Protein AF-A0A6V7WDT1-F1 (afdb_monomer_lite)

Structure (mmCIF, N/CA/C/O backbone):
data_AF-A0A6V7WDT1-F1
#
_entry.id   AF-A0A6V7WDT1-F1
#
loop_
_atom_site.group_PDB
_atom_site.id
_atom_site.type_symbol
_atom_site.label_atom_id
_atom_site.label_alt_id
_atom_site.label_comp_id
_atom_site.label_asym_id
_atom_site.label_entity_id
_atom_site.label_seq_id
_atom_site.pdbx_PDB_ins_code
_atom_site.Cartn_x
_atom_site.Cartn_y
_atom_site.Cartn_z
_atom_site.occupancy
_atom_site.B_iso_or_equiv
_atom_site.auth_seq_id
_atom_site.auth_comp_id
_atom_site.auth_asym_id
_atom_site.auth_atom_id
_atom_site.pdbx_PDB_model_num
ATOM 1 N N . MET A 1 1 ? 22.370 -25.455 22.090 1.00 51.75 1 MET A N 1
ATOM 2 C CA . MET A 1 1 ? 21.426 -26.509 21.638 1.00 51.75 1 MET A CA 1
ATOM 3 C C . MET A 1 1 ? 19.971 -26.045 21.673 1.00 51.75 1 MET A C 1
ATOM 5 O O . MET A 1 1 ? 19.269 -26.345 20.722 1.00 51.75 1 MET A O 1
ATOM 9 N N . SER A 1 2 ? 19.532 -25.276 22.681 1.00 55.50 2 SER A N 1
ATOM 10 C CA . SER A 1 2 ? 18.176 -24.687 22.713 1.00 55.50 2 SER A CA 1
ATOM 11 C C . SER A 1 2 ? 17.899 -23.714 21.551 1.00 55.50 2 SER A C 1
ATOM 13 O O . SER A 1 2 ? 16.832 -23.768 20.951 1.00 55.50 2 SER A O 1
ATOM 15 N N . ASP A 1 3 ? 18.879 -22.891 21.164 1.00 56.88 3 ASP A N 1
ATOM 16 C CA . ASP A 1 3 ? 18.682 -21.876 20.111 1.00 56.88 3 ASP A CA 1
ATOM 17 C C . ASP A 1 3 ? 18.576 -22.467 18.696 1.00 56.88 3 ASP A C 1
ATOM 19 O O . ASP A 1 3 ? 17.827 -21.966 17.867 1.00 56.88 3 ASP A O 1
ATOM 23 N N . ILE A 1 4 ? 19.253 -23.591 18.435 1.00 56.69 4 ILE A N 1
ATOM 24 C CA . ILE A 1 4 ? 19.204 -24.286 17.135 1.00 56.69 4 ILE A CA 1
ATOM 25 C C . ILE A 1 4 ? 17.820 -24.915 16.914 1.00 56.69 4 ILE A C 1
ATOM 27 O O . ILE A 1 4 ? 17.283 -24.859 15.811 1.00 56.69 4 ILE A O 1
ATOM 31 N N . ILE A 1 5 ? 17.212 -25.457 17.974 1.00 55.47 5 ILE A N 1
ATOM 32 C CA . ILE A 1 5 ? 15.867 -26.048 17.923 1.00 55.47 5 ILE A CA 1
ATOM 33 C C . ILE A 1 5 ? 14.800 -24.954 17.736 1.00 55.47 5 ILE A C 1
ATOM 35 O O . ILE A 1 5 ? 13.842 -25.163 16.993 1.00 55.47 5 ILE A O 1
ATOM 39 N N . SER A 1 6 ? 14.972 -23.775 18.346 1.00 57.09 6 SER A N 1
ATOM 40 C CA . SER A 1 6 ? 14.074 -22.627 18.135 1.00 57.09 6 SER A CA 1
ATOM 41 C C . SER A 1 6 ? 14.133 -22.076 16.708 1.00 57.09 6 SER A C 1
ATOM 43 O O . SER A 1 6 ? 13.077 -21.820 16.128 1.00 57.09 6 SER A O 1
ATOM 45 N N . SER A 1 7 ? 15.325 -21.952 16.113 1.00 57.72 7 SER A N 1
ATOM 46 C CA . SER A 1 7 ? 15.467 -21.482 14.726 1.00 57.72 7 SER A CA 1
ATOM 47 C C . SER A 1 7 ? 14.901 -22.477 13.709 1.00 57.72 7 SER A C 1
ATOM 49 O O . SER A 1 7 ? 14.140 -22.083 12.830 1.00 57.72 7 SER A O 1
ATOM 51 N N . GLN A 1 8 ? 15.168 -23.779 13.872 1.00 55.94 8 GLN A N 1
ATOM 52 C CA . GLN A 1 8 ? 14.612 -24.811 12.984 1.00 55.94 8 GLN A CA 1
ATOM 53 C C . GLN A 1 8 ? 13.080 -24.898 13.067 1.00 55.94 8 GLN A C 1
ATOM 55 O O . GLN A 1 8 ? 12.408 -25.119 12.060 1.00 55.94 8 GLN A O 1
ATOM 60 N N . LYS A 1 9 ? 12.509 -24.672 14.257 1.00 57.22 9 LYS A N 1
ATOM 61 C CA . LYS A 1 9 ? 11.055 -24.665 14.461 1.00 57.22 9 LYS A CA 1
ATOM 62 C C . LYS A 1 9 ? 10.381 -23.429 13.854 1.00 57.22 9 LYS A C 1
ATOM 64 O O . LYS A 1 9 ? 9.249 -23.536 13.393 1.00 57.22 9 LYS A O 1
ATOM 69 N N . GLN A 1 10 ? 11.057 -22.277 13.829 1.00 57.25 10 GLN A N 1
ATOM 70 C CA . GLN A 1 10 ? 10.568 -21.069 13.150 1.00 57.25 10 GLN A CA 1
ATOM 71 C C . GLN A 1 10 ? 10.631 -21.194 11.620 1.00 57.25 10 GLN A C 1
ATOM 73 O O . GLN A 1 10 ? 9.677 -20.803 10.947 1.00 57.25 10 GLN A O 1
ATOM 78 N N . GLU A 1 11 ? 11.696 -21.789 11.073 1.00 59.47 11 GLU A N 1
ATOM 79 C CA . GLU A 1 11 ? 11.816 -22.059 9.632 1.00 59.47 11 GLU A CA 1
ATOM 80 C C . GLU A 1 11 ? 10.769 -23.073 9.143 1.00 59.47 11 GLU A C 1
ATOM 82 O O . GLU A 1 11 ? 10.128 -22.849 8.114 1.00 59.47 11 GLU A O 1
ATOM 87 N N . GLN A 1 12 ? 10.517 -24.142 9.910 1.00 58.06 12 GLN A N 1
ATOM 88 C CA . GLN A 1 12 ? 9.444 -25.096 9.604 1.00 58.06 12 GLN A CA 1
ATOM 89 C C . GLN A 1 12 ? 8.051 -24.455 9.669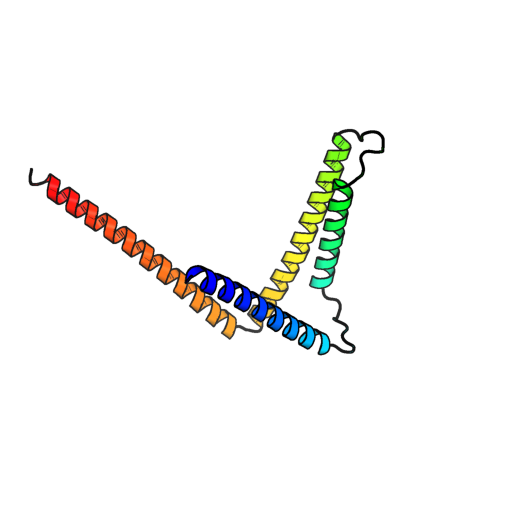 1.00 58.06 12 GLN A C 1
ATOM 91 O O . GLN A 1 12 ? 7.258 -24.651 8.751 1.00 58.06 12 GLN A O 1
ATOM 96 N N . LEU A 1 13 ? 7.765 -23.622 10.681 1.00 58.44 13 LEU A N 1
ATOM 97 C CA . LEU A 1 13 ? 6.475 -22.923 10.776 1.00 58.44 13 LEU A CA 1
ATOM 98 C C . LEU A 1 13 ? 6.219 -21.985 9.584 1.00 58.44 13 LEU A C 1
ATOM 100 O O . LEU A 1 13 ? 5.083 -21.865 9.124 1.00 58.44 13 LEU A O 1
ATOM 104 N N . GLY A 1 14 ? 7.262 -21.304 9.099 1.00 63.44 14 GLY A N 1
ATOM 105 C CA . GLY A 1 14 ? 7.173 -20.430 7.927 1.00 63.44 14 GLY A CA 1
ATOM 106 C C . GLY A 1 14 ? 6.943 -21.208 6.628 1.00 63.44 14 GLY A C 1
ATOM 107 O O . GLY A 1 14 ? 6.126 -20.799 5.802 1.00 63.44 14 GLY A O 1
ATOM 108 N N . SER A 1 15 ? 7.612 -22.356 6.477 1.00 69.94 15 SER A N 1
ATOM 109 C CA . SER A 1 15 ? 7.434 -23.259 5.334 1.00 69.94 15 SER A CA 1
ATOM 110 C C . SER A 1 15 ? 6.019 -23.847 5.274 1.00 69.94 15 SER A C 1
ATOM 112 O O . SER A 1 15 ? 5.398 -23.863 4.208 1.00 69.94 15 SER A O 1
ATOM 114 N N . ASP A 1 16 ? 5.479 -24.282 6.413 1.00 74.31 16 ASP A N 1
ATOM 115 C CA . ASP A 1 16 ? 4.152 -24.903 6.476 1.00 74.31 16 ASP A CA 1
ATOM 116 C C . ASP A 1 16 ? 3.030 -23.897 6.169 1.00 74.31 16 ASP A C 1
ATOM 118 O O . ASP A 1 16 ? 2.119 -24.209 5.396 1.00 74.31 16 ASP A O 1
ATOM 122 N N . GLN A 1 17 ? 3.140 -22.656 6.665 1.00 75.12 17 GLN A N 1
ATOM 123 C CA . GLN A 1 17 ? 2.195 -21.578 6.333 1.00 75.12 17 GLN A CA 1
ATOM 124 C C . GLN A 1 17 ? 2.218 -21.208 4.848 1.00 75.12 17 GLN A C 1
ATOM 126 O O . GLN A 1 17 ? 1.174 -20.922 4.257 1.00 75.12 17 GLN A O 1
ATOM 131 N N . PHE A 1 18 ? 3.396 -21.194 4.222 1.00 78.25 18 PHE A N 1
ATOM 132 C CA . PHE A 1 18 ? 3.506 -20.901 2.795 1.00 78.25 18 PHE A CA 1
ATOM 133 C C . PHE A 1 18 ? 2.864 -22.004 1.943 1.00 78.25 18 PHE A C 1
ATOM 135 O O . PHE A 1 18 ? 2.139 -21.717 0.984 1.00 78.25 18 PHE A O 1
ATOM 142 N N . ALA A 1 19 ? 3.083 -23.267 2.316 1.00 83.19 19 ALA A N 1
ATOM 143 C CA . ALA A 1 19 ? 2.480 -24.414 1.646 1.00 83.19 19 ALA A CA 1
ATOM 144 C C . ALA A 1 19 ? 0.951 -24.454 1.810 1.00 83.19 19 ALA A C 1
ATOM 146 O O . ALA A 1 19 ? 0.242 -24.880 0.895 1.00 83.19 19 ALA A O 1
ATOM 147 N N . GLU A 1 20 ? 0.432 -24.020 2.958 1.00 85.38 20 GLU A N 1
ATOM 148 C CA . GLU A 1 20 ? -1.005 -23.892 3.210 1.00 85.38 20 GLU A CA 1
ATOM 149 C C . GLU A 1 20 ? -1.638 -22.778 2.368 1.00 85.38 20 GLU A C 1
ATOM 151 O O . GLU A 1 20 ? -2.559 -23.053 1.598 1.00 85.38 20 GLU A O 1
ATOM 156 N N . LYS A 1 21 ? -1.068 -21.566 2.379 1.00 84.62 21 LYS A N 1
ATOM 157 C CA . LYS A 1 21 ? -1.543 -20.458 1.529 1.00 84.62 21 LYS A CA 1
ATOM 158 C C . LYS A 1 21 ? -1.488 -20.793 0.041 1.00 84.62 21 LYS A C 1
ATOM 160 O O . LYS A 1 21 ? -2.405 -20.467 -0.706 1.00 84.62 21 LYS A O 1
ATOM 165 N N . SER A 1 22 ? -0.440 -21.490 -0.397 1.00 84.06 22 SER A N 1
ATOM 166 C CA . SER A 1 22 ? -0.332 -21.952 -1.786 1.00 84.06 22 SER A CA 1
ATOM 167 C C . SER A 1 22 ? -1.454 -22.931 -2.152 1.00 84.06 22 SER A C 1
ATOM 169 O O . SER A 1 22 ? -1.993 -22.868 -3.256 1.00 84.06 22 SER A O 1
ATOM 171 N N . ARG A 1 23 ? -1.851 -23.817 -1.228 1.00 87.75 23 ARG A N 1
ATOM 172 C CA . ARG A 1 23 ? -2.997 -24.721 -1.425 1.00 87.75 23 ARG A CA 1
ATOM 173 C C . ARG A 1 23 ? -4.317 -23.958 -1.505 1.00 87.75 23 ARG A C 1
ATOM 175 O O . ARG A 1 23 ? -5.118 -24.262 -2.386 1.00 87.75 23 ARG A O 1
ATOM 182 N N . GLU A 1 24 ? -4.528 -22.965 -0.646 1.00 88.69 24 GLU A N 1
ATOM 183 C CA . GLU A 1 24 ? -5.725 -22.112 -0.683 1.00 88.69 24 GLU A CA 1
ATOM 184 C C . GLU A 1 24 ? -5.845 -21.354 -2.008 1.00 88.69 24 GLU A C 1
ATOM 186 O O . GLU A 1 24 ? -6.904 -21.372 -2.635 1.00 88.69 24 GLU A O 1
ATOM 191 N N . ILE A 1 25 ? -4.746 -20.759 -2.482 1.00 84.12 25 ILE A N 1
ATOM 192 C CA . ILE A 1 25 ? -4.700 -20.053 -3.769 1.00 84.12 25 ILE A CA 1
ATOM 193 C C . ILE A 1 25 ? -5.036 -21.007 -4.919 1.00 84.12 25 ILE A C 1
ATOM 195 O O . ILE A 1 25 ? -5.881 -20.691 -5.752 1.00 84.12 25 ILE A O 1
ATOM 199 N N . ASN A 1 26 ? -4.428 -22.195 -4.951 1.00 84.19 26 ASN A N 1
ATOM 200 C CA . ASN A 1 26 ? -4.696 -23.181 -6.000 1.00 84.19 26 ASN A CA 1
ATOM 201 C C . ASN A 1 26 ? -6.146 -23.689 -5.967 1.00 84.19 26 ASN A C 1
ATOM 203 O O . ASN A 1 26 ? -6.750 -23.901 -7.021 1.00 84.19 26 ASN A O 1
ATOM 207 N N . SER A 1 27 ? -6.723 -23.842 -4.773 1.00 87.62 27 SER A N 1
ATOM 208 C CA . SER A 1 27 ? -8.141 -24.169 -4.592 1.00 87.62 27 SER A CA 1
ATOM 209 C C . SER A 1 27 ? -9.043 -23.062 -5.146 1.00 87.62 27 SER A C 1
ATOM 211 O O . SER A 1 27 ? -9.969 -23.338 -5.910 1.00 87.62 27 SER A O 1
ATOM 213 N N . LEU A 1 28 ? -8.724 -21.797 -4.851 1.00 84.75 28 LEU A N 1
ATOM 214 C CA . LEU A 1 28 ? -9.457 -20.644 -5.369 1.00 84.75 28 LEU A CA 1
ATOM 215 C C . LEU A 1 28 ? -9.359 -20.547 -6.896 1.00 84.75 28 LEU A C 1
ATOM 217 O O . LEU A 1 28 ? -10.376 -20.367 -7.557 1.00 84.75 28 LEU A O 1
ATOM 221 N N . ILE A 1 29 ? -8.171 -20.729 -7.476 1.00 82.75 29 ILE A N 1
ATOM 222 C CA . ILE A 1 29 ? -7.986 -20.745 -8.936 1.00 82.75 29 ILE A CA 1
ATOM 223 C C . ILE A 1 29 ? -8.839 -21.850 -9.574 1.00 82.75 29 ILE A C 1
ATOM 225 O O . ILE A 1 29 ? -9.519 -21.618 -10.572 1.00 82.75 29 ILE A O 1
ATOM 229 N N . SER A 1 30 ? -8.862 -23.031 -8.956 1.00 84.62 30 SER A N 1
ATOM 230 C CA . SER A 1 30 ? -9.655 -24.175 -9.423 1.00 84.62 30 SER A CA 1
ATOM 231 C C . SER A 1 30 ? -11.167 -23.954 -9.299 1.00 84.62 30 SER A C 1
ATOM 233 O O . SER A 1 30 ? -11.938 -24.664 -9.941 1.00 84.62 30 SER A O 1
ATOM 235 N N . SER A 1 31 ? -11.605 -22.982 -8.491 1.00 86.00 31 SER A N 1
ATOM 236 C CA . SER A 1 31 ? -13.021 -22.618 -8.361 1.00 86.00 31 SER A CA 1
ATOM 237 C C . SER A 1 31 ? -13.544 -21.805 -9.552 1.00 86.00 31 SER A C 1
ATOM 239 O O . SER A 1 31 ? -14.758 -21.725 -9.752 1.00 86.00 31 SER A O 1
ATOM 241 N N . PHE A 1 32 ? -12.652 -21.233 -10.372 1.00 83.12 32 PHE A N 1
ATOM 242 C CA . PHE A 1 32 ? -13.038 -20.534 -11.593 1.00 83.12 32 PHE A CA 1
ATOM 243 C C . PHE A 1 32 ? -13.293 -21.517 -12.7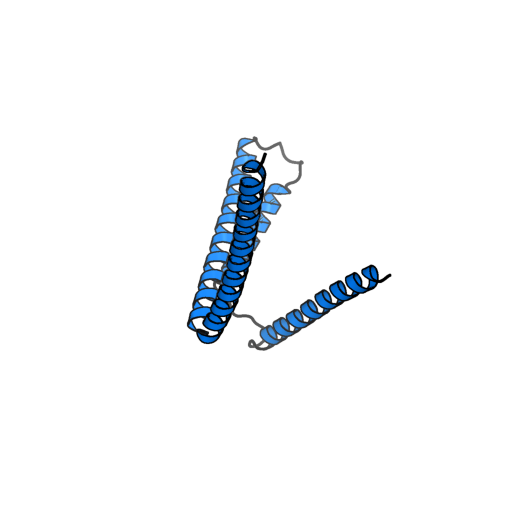48 1.00 83.12 32 PHE A C 1
ATOM 245 O O . PHE A 1 32 ? -12.599 -22.533 -12.866 1.00 83.12 32 PHE A O 1
ATOM 252 N N . PRO A 1 33 ? -14.244 -21.219 -13.653 1.00 80.06 33 PRO A N 1
ATOM 253 C CA . PRO A 1 33 ? -14.497 -22.050 -14.826 1.00 80.06 33 PRO A CA 1
ATOM 254 C C . PRO A 1 33 ? -13.215 -22.257 -15.646 1.00 80.06 33 PRO A C 1
ATOM 256 O O . PRO A 1 33 ? -12.578 -21.296 -16.074 1.00 80.06 33 PRO A O 1
ATOM 259 N N . ASN A 1 34 ? -12.837 -23.520 -15.866 1.00 76.62 34 ASN A N 1
ATOM 260 C CA . ASN A 1 34 ? -11.623 -23.927 -16.590 1.00 76.62 34 ASN A CA 1
ATOM 261 C C . ASN A 1 34 ? -10.294 -23.420 -15.987 1.00 76.62 34 ASN A C 1
ATOM 263 O O . ASN A 1 34 ? -9.286 -23.394 -16.691 1.00 76.62 34 ASN A O 1
ATOM 267 N N . GLY A 1 35 ? -10.275 -23.007 -14.714 1.00 70.06 35 GLY A N 1
ATOM 268 C CA . GLY A 1 35 ? -9.084 -22.430 -14.076 1.00 70.06 35 GLY A CA 1
ATOM 269 C C . GLY A 1 35 ? -8.683 -21.058 -14.631 1.00 70.06 35 GLY A C 1
ATOM 270 O O . GLY A 1 35 ? -7.569 -20.598 -14.383 1.00 70.06 35 GLY A O 1
ATOM 271 N N . ILE A 1 36 ? -9.568 -20.408 -15.397 1.00 74.69 36 ILE A N 1
ATOM 272 C CA . ILE A 1 36 ? -9.315 -19.093 -15.987 1.00 74.69 36 ILE A CA 1
ATOM 273 C C . ILE A 1 36 ? -9.753 -18.030 -14.985 1.00 74.69 36 ILE A C 1
ATOM 275 O O . ILE A 1 36 ? -10.944 -17.853 -14.724 1.00 74.69 36 ILE A O 1
ATOM 279 N N . VAL A 1 37 ? -8.780 -17.306 -14.436 1.00 74.50 37 VAL A N 1
ATOM 280 C CA . VAL A 1 37 ? -9.045 -16.130 -13.605 1.00 74.50 37 VAL A CA 1
ATOM 281 C C . VAL A 1 37 ? -9.554 -15.008 -14.519 1.00 74.50 37 VAL A C 1
ATOM 283 O O . VAL A 1 37 ? -8.900 -14.714 -15.521 1.00 74.50 37 VAL A O 1
ATOM 286 N N . PRO A 1 38 ? -10.712 -14.393 -14.224 1.00 79.19 38 PRO A N 1
ATOM 287 C CA . PRO A 1 38 ? -11.243 -13.309 -15.040 1.00 79.19 38 PRO A CA 1
ATOM 288 C C . PRO A 1 38 ? -10.309 -12.095 -15.027 1.00 79.19 38 PRO A C 1
ATOM 290 O O . PRO A 1 38 ? -9.651 -11.812 -14.021 1.00 79.19 38 PRO A O 1
ATOM 293 N N . GLU A 1 39 ? -10.293 -11.352 -16.134 1.00 85.00 39 GLU A N 1
ATOM 294 C CA . GLU A 1 39 ? -9.622 -10.054 -16.190 1.00 85.00 39 GLU A CA 1
ATOM 295 C C . GLU A 1 39 ? -10.176 -9.129 -15.100 1.00 85.00 39 GLU A C 1
ATOM 297 O O . GLU A 1 39 ? -11.374 -9.114 -14.798 1.00 85.00 39 GLU A O 1
ATOM 302 N N . SER A 1 40 ? -9.282 -8.374 -14.468 1.00 88.44 40 SER A N 1
ATOM 303 C CA . SER A 1 40 ? -9.633 -7.448 -13.398 1.00 88.44 40 SER A CA 1
ATOM 304 C C . SER A 1 40 ? -8.797 -6.187 -13.513 1.00 88.44 40 SER A C 1
ATOM 306 O O . SER A 1 40 ? -7.643 -6.244 -13.930 1.00 88.44 40 SER A O 1
ATOM 308 N N . LEU A 1 41 ? -9.351 -5.063 -13.055 1.00 90.56 41 LEU A N 1
ATOM 309 C CA . LEU A 1 41 ? -8.644 -3.780 -13.042 1.00 90.56 41 LEU A CA 1
ATOM 310 C C . LEU A 1 41 ? -7.320 -3.859 -12.264 1.00 90.56 41 LEU A C 1
ATOM 312 O O . LEU A 1 41 ? -6.319 -3.278 -12.677 1.00 90.56 41 LEU A O 1
ATOM 316 N N . LEU A 1 42 ? -7.285 -4.640 -11.176 1.00 91.69 42 LEU A N 1
ATOM 317 C CA . LEU A 1 42 ? -6.051 -4.914 -10.441 1.00 91.69 42 LEU A CA 1
ATOM 318 C C . LEU A 1 42 ? -5.061 -5.741 -11.272 1.00 91.69 42 LEU A C 1
ATOM 320 O O . LEU A 1 42 ? -3.870 -5.441 -11.257 1.00 91.69 42 LEU A O 1
ATOM 324 N N . GLY A 1 43 ? -5.537 -6.765 -11.985 1.00 91.25 43 GLY A N 1
ATOM 325 C CA . GLY A 1 43 ? -4.714 -7.570 -12.890 1.00 91.25 43 GLY A CA 1
ATOM 326 C C . GLY A 1 43 ? -4.069 -6.720 -13.984 1.00 91.25 43 GLY A C 1
ATOM 327 O O . GLY A 1 43 ? -2.861 -6.801 -14.195 1.00 91.25 43 GLY A O 1
ATOM 328 N N . ASP A 1 44 ? -4.839 -5.825 -14.598 1.00 93.69 44 ASP A N 1
ATOM 329 C CA . ASP A 1 44 ? -4.337 -4.898 -15.615 1.00 93.69 44 ASP A CA 1
ATOM 330 C C . ASP A 1 44 ? -3.315 -3.913 -15.035 1.00 93.69 44 ASP A C 1
ATOM 332 O O . ASP A 1 44 ? -2.263 -3.664 -15.632 1.00 93.69 44 ASP A O 1
ATOM 336 N N . ALA A 1 45 ? -3.584 -3.374 -13.842 1.00 93.12 45 ALA A N 1
ATOM 337 C CA . ALA A 1 45 ? -2.661 -2.478 -13.152 1.00 93.12 45 ALA A CA 1
ATOM 338 C C . ALA A 1 45 ? -1.347 -3.182 -12.762 1.00 93.12 45 ALA A C 1
ATOM 340 O O . ALA A 1 45 ? -0.272 -2.589 -12.898 1.00 93.12 45 ALA A O 1
ATOM 341 N N . LEU A 1 46 ? -1.416 -4.447 -12.333 1.00 93.94 46 LEU A N 1
ATOM 342 C CA . LEU A 1 46 ? -0.255 -5.294 -12.043 1.00 93.94 46 LEU A CA 1
ATOM 343 C C . LEU A 1 46 ? 0.568 -5.577 -13.300 1.00 93.94 46 LEU A C 1
ATOM 345 O O . LEU A 1 46 ? 1.785 -5.393 -13.276 1.00 93.94 46 LEU A O 1
ATOM 349 N N . ASN A 1 47 ? -0.081 -5.963 -14.400 1.00 93.69 47 ASN A N 1
ATOM 350 C CA . ASN A 1 47 ? 0.589 -6.194 -15.680 1.00 93.69 47 ASN A CA 1
ATOM 351 C C . ASN A 1 47 ? 1.304 -4.924 -16.156 1.00 93.69 47 ASN A C 1
ATOM 353 O O . ASN A 1 47 ? 2.491 -4.955 -16.473 1.00 93.69 47 ASN A O 1
ATOM 357 N N . LYS A 1 48 ? 0.635 -3.767 -16.077 1.00 94.12 48 LYS A N 1
ATOM 358 C CA . LYS A 1 48 ? 1.236 -2.471 -16.418 1.00 94.12 48 LYS A CA 1
ATOM 359 C C . LYS A 1 48 ? 2.432 -2.121 -15.528 1.00 94.12 48 LYS A C 1
ATOM 361 O O . LYS A 1 48 ? 3.417 -1.566 -16.017 1.00 94.12 48 LYS A O 1
ATOM 366 N N . MET A 1 49 ? 2.360 -2.414 -14.230 1.00 96.06 49 MET A N 1
ATOM 367 C CA . MET A 1 49 ? 3.492 -2.239 -13.315 1.00 96.06 49 MET A CA 1
ATOM 368 C C . MET A 1 49 ? 4.659 -3.148 -13.708 1.00 96.06 49 MET A C 1
ATOM 370 O O . MET A 1 49 ? 5.797 -2.680 -13.763 1.00 96.06 49 MET A O 1
ATOM 374 N N . PHE A 1 50 ? 4.380 -4.410 -14.028 1.00 94.12 50 PHE A N 1
ATOM 375 C CA . PHE A 1 50 ? 5.386 -5.378 -14.452 1.00 94.12 50 PHE A CA 1
ATOM 376 C C . PHE A 1 50 ? 6.067 -4.965 -15.765 1.00 94.12 50 PHE A C 1
ATOM 378 O O . PHE A 1 50 ? 7.294 -4.982 -15.858 1.00 94.12 50 PHE A O 1
ATOM 385 N N . ASP A 1 51 ? 5.304 -4.479 -16.743 1.00 94.50 51 ASP A N 1
ATOM 386 C CA . ASP A 1 51 ? 5.849 -3.957 -18.000 1.00 94.50 51 ASP A CA 1
ATOM 387 C C . ASP A 1 51 ? 6.786 -2.768 -17.764 1.00 94.50 51 ASP A C 1
ATOM 389 O O . ASP A 1 51 ? 7.870 -2.681 -18.350 1.00 94.50 51 ASP A O 1
ATOM 393 N N . LYS A 1 52 ? 6.401 -1.844 -16.874 1.00 92.38 52 LYS A N 1
ATOM 394 C CA . LYS A 1 52 ? 7.234 -0.681 -16.536 1.00 92.38 52 LYS A CA 1
ATOM 395 C C . LYS A 1 52 ? 8.466 -1.051 -15.723 1.00 92.38 52 LYS A C 1
ATOM 397 O O . LYS A 1 52 ? 9.512 -0.437 -15.924 1.00 92.38 52 LYS A O 1
ATOM 402 N N . TRP A 1 53 ? 8.373 -2.069 -14.877 1.00 92.75 53 TRP A N 1
ATOM 403 C CA . TRP A 1 53 ? 9.524 -2.649 -14.194 1.00 92.75 53 TRP A CA 1
ATOM 404 C C . TRP A 1 53 ? 10.525 -3.255 -15.185 1.00 92.75 53 TRP A C 1
ATOM 406 O O . TRP A 1 53 ? 11.708 -2.925 -15.143 1.00 92.75 53 TRP A O 1
ATOM 416 N N . ASN A 1 54 ? 10.056 -4.068 -16.134 1.00 90.50 54 ASN A N 1
ATOM 417 C CA . ASN A 1 54 ? 10.918 -4.665 -17.156 1.00 90.50 54 ASN A CA 1
ATOM 418 C C . ASN A 1 54 ? 11.549 -3.607 -18.068 1.00 90.50 54 ASN A C 1
ATOM 420 O O . ASN A 1 54 ? 12.720 -3.720 -18.424 1.00 90.50 54 ASN A O 1
ATOM 424 N N . CYS A 1 55 ? 10.803 -2.552 -18.405 1.00 87.50 55 CYS A N 1
ATOM 425 C CA . CYS A 1 55 ? 11.325 -1.409 -19.150 1.00 87.50 55 CYS A CA 1
ATOM 426 C C . CYS A 1 55 ? 12.455 -0.702 -18.384 1.00 87.50 55 CYS A C 1
ATOM 428 O O . CYS A 1 55 ? 13.516 -0.467 -18.959 1.00 87.50 55 CYS A O 1
ATOM 430 N N . LEU A 1 56 ? 12.265 -0.443 -17.083 1.00 86.75 56 LEU A N 1
ATOM 431 C CA . LEU A 1 56 ? 13.297 0.130 -16.215 1.00 86.75 56 LEU A CA 1
ATOM 432 C C . LEU A 1 56 ? 14.544 -0.759 -16.162 1.00 86.75 56 LEU A C 1
ATOM 434 O O . LEU A 1 56 ? 15.650 -0.268 -16.372 1.00 86.75 56 LEU A O 1
ATOM 438 N N . LEU A 1 57 ? 14.380 -2.065 -15.936 1.00 85.69 57 LEU A N 1
ATOM 439 C CA . LEU A 1 57 ? 15.506 -3.001 -15.913 1.00 85.69 57 LEU A CA 1
ATOM 440 C C . LEU A 1 57 ? 16.241 -3.039 -17.252 1.00 85.69 57 LEU A C 1
ATOM 442 O O . LEU A 1 57 ? 17.463 -2.9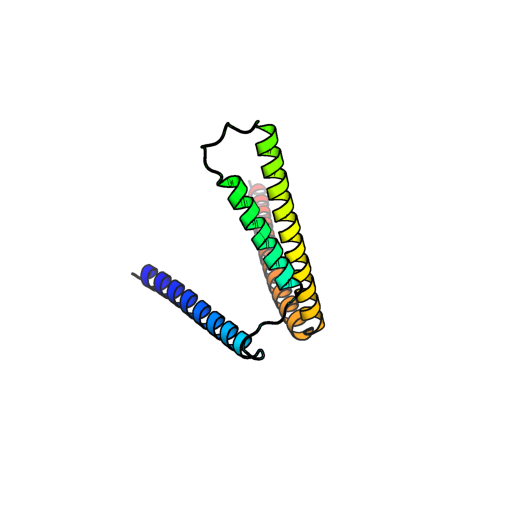35 -17.274 1.00 85.69 57 LEU A O 1
ATOM 446 N N . SER A 1 58 ? 15.516 -3.116 -18.369 1.00 82.81 58 SER A N 1
ATOM 447 C CA . SER A 1 58 ? 16.121 -3.122 -19.702 1.00 82.81 58 SER A CA 1
ATOM 448 C C . SER A 1 58 ? 16.936 -1.861 -19.978 1.00 82.81 58 SER A C 1
ATOM 450 O O . SER A 1 58 ? 17.922 -1.949 -20.697 1.00 82.81 58 SER A O 1
ATOM 452 N N . GLN A 1 59 ? 16.536 -0.711 -19.432 1.00 75.94 59 GLN A N 1
ATOM 453 C CA . GLN A 1 59 ? 17.232 0.567 -19.612 1.00 75.94 59 GLN A CA 1
ATOM 454 C C . GLN A 1 59 ? 18.424 0.744 -18.662 1.00 75.94 59 GLN A C 1
ATOM 456 O O . GLN A 1 59 ? 19.337 1.503 -18.967 1.00 75.94 59 GLN A O 1
ATOM 461 N N . VAL A 1 60 ? 18.435 0.041 -17.527 1.00 71.00 60 VAL A N 1
ATOM 462 C CA . VAL A 1 60 ? 19.558 0.032 -16.573 1.00 71.00 60 VAL A CA 1
ATOM 463 C C . VAL A 1 60 ? 20.610 -1.025 -16.942 1.00 71.00 60 VAL A C 1
ATOM 465 O O . VAL A 1 60 ? 21.783 -0.858 -16.619 1.00 71.00 60 VAL A O 1
ATOM 468 N N . VAL A 1 61 ? 20.208 -2.103 -17.624 1.00 69.12 61 VAL A N 1
ATOM 469 C CA . VAL A 1 61 ? 21.053 -3.274 -17.937 1.00 69.12 61 VAL A CA 1
ATOM 470 C C . VAL A 1 61 ? 21.694 -3.204 -19.337 1.00 69.12 61 VAL A C 1
ATOM 472 O O . VAL A 1 61 ? 22.439 -4.106 -19.707 1.00 69.12 61 VAL A O 1
ATOM 475 N N . THR A 1 62 ? 21.465 -2.150 -20.131 1.00 59.47 62 THR A N 1
ATOM 476 C CA . THR A 1 62 ? 22.020 -2.064 -21.498 1.00 59.47 62 THR A CA 1
ATOM 477 C C . THR A 1 62 ? 23.547 -2.198 -21.542 1.00 59.47 62 THR A C 1
ATOM 479 O O . THR A 1 62 ? 24.265 -1.498 -20.828 1.00 59.47 62 THR A O 1
ATOM 482 N N . GLU A 1 63 ? 24.015 -3.089 -22.423 1.00 56.25 63 GLU A N 1
ATOM 483 C CA . GLU A 1 63 ? 25.420 -3.428 -22.661 1.00 56.25 63 GLU A CA 1
ATOM 484 C C . GLU A 1 63 ? 26.258 -2.238 -23.165 1.00 56.25 63 GLU A C 1
ATOM 486 O O . GLU A 1 63 ? 25.802 -1.383 -23.923 1.00 56.25 63 GLU A O 1
ATOM 491 N N . VAL A 1 64 ? 27.529 -2.235 -22.754 1.00 53.12 64 VAL A N 1
ATOM 492 C CA . VAL A 1 64 ? 28.549 -1.177 -22.910 1.00 53.12 64 VAL A CA 1
ATOM 493 C C . VAL A 1 64 ? 29.126 -1.100 -24.340 1.00 53.12 64 VAL A C 1
ATOM 495 O O . VAL A 1 64 ? 30.257 -0.669 -24.526 1.00 53.12 64 VAL A O 1
ATOM 498 N N . ASP A 1 65 ? 28.381 -1.508 -25.370 1.00 53.19 65 ASP A N 1
ATOM 499 C CA . ASP A 1 65 ? 28.961 -1.761 -26.705 1.00 53.19 65 ASP A CA 1
ATOM 500 C C . ASP A 1 65 ? 28.455 -0.853 -27.836 1.00 53.19 65 ASP A C 1
ATOM 502 O O . ASP A 1 65 ? 28.763 -1.062 -29.009 1.00 53.19 65 ASP A O 1
ATOM 506 N N . GLN A 1 66 ? 27.729 0.217 -27.511 1.00 57.34 66 GLN A N 1
ATOM 507 C CA . GLN A 1 66 ? 27.410 1.275 -28.472 1.00 57.34 66 GLN A CA 1
ATOM 508 C C . GLN A 1 66 ? 27.913 2.617 -27.949 1.00 57.34 66 GLN A C 1
ATOM 510 O O . GLN A 1 66 ? 27.857 2.875 -26.748 1.00 57.34 66 GLN A O 1
ATOM 515 N N . THR A 1 67 ? 28.450 3.438 -28.863 1.00 59.47 67 THR A N 1
ATOM 516 C CA . THR A 1 67 ? 28.923 4.820 -28.648 1.00 59.47 67 THR A CA 1
ATOM 517 C C . THR A 1 67 ? 28.241 5.460 -27.451 1.00 59.47 67 THR A C 1
ATOM 519 O O . THR A 1 67 ? 27.020 5.599 -27.472 1.00 59.47 67 THR A O 1
ATOM 522 N N . GLN A 1 68 ? 29.029 5.809 -26.425 1.00 61.28 68 GLN A N 1
ATOM 523 C CA . GLN A 1 68 ? 28.503 6.273 -25.143 1.00 61.28 68 GLN A CA 1
ATOM 524 C C . GLN A 1 68 ? 27.433 7.350 -25.371 1.00 61.28 68 GLN A C 1
ATOM 526 O O . GLN A 1 68 ? 27.760 8.411 -25.916 1.00 61.28 68 GLN A O 1
ATOM 531 N N . PRO A 1 69 ? 26.163 7.089 -25.006 1.00 67.56 69 PRO A N 1
ATOM 532 C CA . PRO A 1 69 ? 25.131 8.103 -25.108 1.00 67.56 69 PRO A CA 1
ATOM 533 C C . PRO A 1 69 ? 25.528 9.319 -24.267 1.00 67.56 69 PRO A C 1
ATOM 535 O O . PRO A 1 69 ? 26.159 9.189 -23.217 1.00 67.56 69 PRO A O 1
ATOM 538 N N . ILE A 1 70 ? 25.175 10.515 -24.746 1.00 76.12 70 ILE A N 1
ATOM 539 C CA . ILE A 1 70 ? 25.463 11.767 -24.037 1.00 76.12 70 ILE A CA 1
ATOM 540 C C . ILE A 1 70 ? 24.805 11.683 -22.641 1.00 76.12 70 ILE A C 1
ATOM 542 O O . ILE A 1 70 ? 23.666 11.207 -22.561 1.00 76.12 70 ILE A O 1
ATOM 546 N N . PRO A 1 71 ? 25.471 12.101 -21.544 1.00 77.38 71 PRO A N 1
ATOM 547 C CA . PRO A 1 71 ? 24.939 11.957 -20.185 1.00 77.38 71 PRO A CA 1
ATOM 54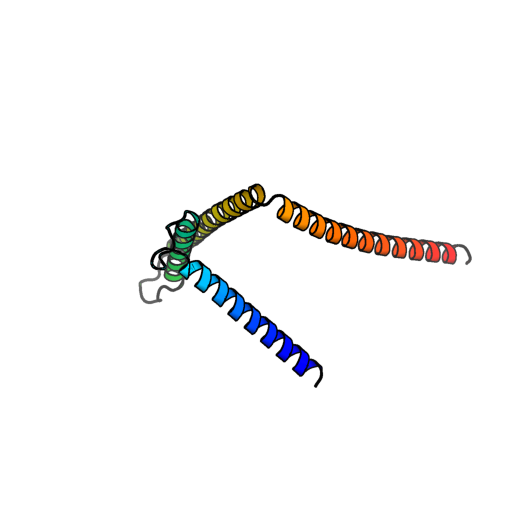8 C C . PRO A 1 71 ? 23.498 12.449 -19.988 1.00 77.38 71 PRO A C 1
ATOM 550 O O . PRO A 1 71 ? 22.741 11.843 -19.226 1.00 77.38 71 PRO A O 1
ATOM 553 N N . GLU A 1 72 ? 23.083 13.499 -20.698 1.00 80.00 72 GLU A N 1
ATOM 554 C CA . GLU A 1 72 ? 21.712 14.014 -20.680 1.00 80.00 72 GLU A CA 1
ATOM 555 C C . GLU A 1 72 ? 20.686 12.974 -21.153 1.00 80.00 72 GLU A C 1
ATOM 557 O O . GLU A 1 72 ? 19.646 12.823 -20.516 1.00 80.00 72 GLU A O 1
ATOM 562 N N . HIS A 1 73 ? 20.988 12.204 -22.203 1.00 80.44 73 HIS A N 1
ATOM 563 C CA . HIS A 1 73 ? 20.092 11.160 -22.713 1.00 80.44 73 HIS A CA 1
ATOM 564 C C . HIS A 1 73 ? 19.963 9.983 -21.743 1.00 80.44 73 HIS A C 1
ATOM 566 O O . HIS A 1 73 ? 18.876 9.423 -21.589 1.00 80.44 73 HIS A O 1
ATOM 572 N N . ILE A 1 74 ? 21.053 9.621 -21.059 1.00 79.12 74 ILE A N 1
ATOM 573 C CA . ILE A 1 74 ? 21.033 8.585 -20.015 1.00 79.12 74 ILE A CA 1
ATOM 574 C C . ILE A 1 74 ? 20.131 9.038 -18.867 1.00 79.12 74 ILE A C 1
ATOM 576 O O . ILE A 1 74 ? 19.271 8.285 -18.407 1.00 79.12 74 ILE A O 1
ATOM 580 N N . LYS A 1 75 ? 20.297 10.291 -18.433 1.00 83.44 75 LYS A N 1
ATOM 581 C CA . LYS A 1 75 ? 19.491 10.883 -17.367 1.00 83.44 75 LYS A CA 1
ATOM 582 C C . LYS A 1 75 ? 18.011 10.958 -17.744 1.00 83.44 75 LYS A C 1
ATOM 584 O O . LYS A 1 75 ? 17.178 10.526 -16.956 1.00 83.44 75 LYS A O 1
ATOM 589 N N . GLU A 1 76 ? 17.685 11.459 -18.933 1.00 85.00 76 GLU A N 1
ATOM 590 C CA . GLU A 1 76 ? 16.303 11.554 -19.420 1.00 85.00 76 GLU A CA 1
ATOM 591 C C . GLU A 1 76 ? 15.639 10.174 -19.494 1.00 85.00 76 GLU A C 1
ATOM 593 O O . GLU A 1 76 ? 14.517 9.991 -19.017 1.00 85.00 76 GLU A O 1
ATOM 598 N N . THR A 1 77 ? 16.359 9.179 -20.022 1.00 83.62 77 THR A N 1
ATOM 599 C CA . THR A 1 77 ? 15.870 7.798 -20.105 1.00 83.62 77 THR A CA 1
ATOM 600 C C . THR A 1 77 ? 15.588 7.241 -18.713 1.00 83.62 77 THR A C 1
ATOM 602 O O . THR A 1 77 ? 14.501 6.715 -18.479 1.00 83.62 77 THR A O 1
ATOM 605 N N . ALA A 1 78 ? 16.512 7.418 -17.765 1.00 83.62 78 ALA A N 1
ATOM 606 C CA . ALA A 1 78 ? 16.330 6.976 -16.386 1.00 83.62 78 ALA A CA 1
ATOM 607 C C . ALA A 1 78 ? 15.150 7.685 -15.697 1.00 83.62 78 ALA A C 1
ATOM 609 O O . ALA A 1 78 ? 14.339 7.035 -15.036 1.00 83.62 78 ALA A O 1
ATOM 610 N N . GLU A 1 79 ? 15.008 9.000 -15.872 1.00 88.25 79 GLU A N 1
ATOM 611 C CA . GLU A 1 79 ? 13.888 9.765 -15.315 1.00 88.25 79 GLU A CA 1
ATOM 612 C C . GLU A 1 79 ? 12.544 9.289 -15.875 1.00 88.25 79 GLU A C 1
ATOM 614 O O . GLU A 1 79 ? 11.595 9.079 -15.112 1.00 88.25 79 GLU A O 1
ATOM 619 N N . PHE A 1 80 ? 12.462 9.058 -17.188 1.00 88.75 80 PHE A N 1
ATOM 620 C CA . PHE A 1 80 ? 11.256 8.543 -17.829 1.00 88.75 80 PHE A CA 1
ATOM 621 C C . PHE A 1 80 ? 10.903 7.135 -17.334 1.00 88.75 80 PHE A C 1
ATOM 623 O O . PHE A 1 80 ? 9.739 6.860 -17.028 1.00 88.75 80 PHE A O 1
ATOM 630 N N . ALA A 1 81 ? 11.904 6.264 -17.195 1.00 87.56 81 ALA A N 1
ATOM 631 C CA . ALA A 1 81 ? 11.756 4.904 -16.688 1.00 87.56 81 ALA A CA 1
ATOM 632 C C . ALA A 1 81 ? 11.205 4.882 -15.260 1.00 87.56 81 ALA A C 1
ATOM 634 O O . ALA A 1 81 ? 10.186 4.247 -14.973 1.00 87.56 81 ALA A O 1
ATOM 635 N N . VAL A 1 82 ? 11.863 5.627 -14.367 1.00 90.69 82 VAL A N 1
ATOM 636 C CA . VAL A 1 82 ? 11.521 5.701 -12.945 1.00 90.69 82 VAL A CA 1
ATOM 637 C C . VAL A 1 82 ? 10.141 6.316 -12.769 1.00 90.69 82 VAL A C 1
ATOM 639 O O . VAL A 1 82 ? 9.331 5.794 -12.000 1.00 90.69 82 VAL A O 1
ATOM 642 N N . LYS A 1 83 ? 9.837 7.392 -13.503 1.00 93.94 83 LYS A N 1
ATOM 643 C CA . LYS A 1 83 ? 8.509 8.008 -13.479 1.00 93.94 83 LYS A CA 1
ATOM 644 C C . LYS A 1 83 ? 7.440 7.032 -13.968 1.00 93.94 83 LYS A C 1
ATOM 646 O O . LYS A 1 83 ? 6.433 6.856 -13.290 1.00 93.94 83 LYS A O 1
ATOM 651 N N . GLY A 1 84 ? 7.680 6.351 -15.087 1.00 92.81 84 GLY A N 1
ATOM 652 C CA . GLY A 1 84 ? 6.749 5.370 -15.641 1.00 92.81 84 GLY A CA 1
ATOM 653 C C . GLY A 1 84 ? 6.468 4.208 -14.687 1.00 92.81 84 GLY A C 1
ATOM 654 O O . GLY A 1 84 ? 5.312 3.810 -14.538 1.00 92.81 84 GLY A O 1
ATOM 655 N N . PHE A 1 85 ? 7.497 3.694 -14.010 1.00 94.06 85 PHE A N 1
ATOM 656 C CA . PHE A 1 85 ? 7.339 2.659 -12.988 1.00 94.06 85 PHE A CA 1
ATOM 657 C C . PHE A 1 85 ? 6.570 3.175 -11.769 1.00 94.06 85 PHE A C 1
ATOM 659 O O . PHE A 1 85 ? 5.604 2.545 -11.339 1.00 94.06 85 PHE A O 1
ATOM 666 N N . ARG A 1 86 ? 6.927 4.359 -11.258 1.00 95.75 86 ARG A N 1
ATOM 667 C CA . ARG A 1 86 ? 6.222 4.995 -10.137 1.00 95.75 86 ARG A CA 1
ATOM 668 C C . ARG A 1 86 ? 4.734 5.185 -10.435 1.00 95.75 86 ARG A C 1
ATOM 670 O O . ARG A 1 86 ? 3.907 4.834 -9.596 1.00 95.75 86 ARG A O 1
ATOM 677 N N . ASP A 1 87 ? 4.397 5.717 -11.605 1.00 96.75 87 ASP A N 1
ATOM 678 C CA . ASP A 1 87 ? 3.008 5.959 -12.006 1.00 96.75 87 ASP A CA 1
ATOM 679 C C . ASP A 1 87 ? 2.217 4.642 -12.095 1.00 96.75 87 ASP A C 1
ATOM 681 O O . ASP A 1 87 ? 1.052 4.584 -11.700 1.00 96.75 87 ASP A O 1
ATOM 685 N N . ALA A 1 88 ? 2.853 3.556 -12.546 1.00 95.31 88 ALA A N 1
ATOM 686 C CA . ALA A 1 88 ? 2.226 2.238 -12.574 1.00 95.31 88 ALA A CA 1
ATOM 687 C C . ALA A 1 88 ? 2.011 1.652 -11.165 1.00 95.31 88 ALA A C 1
ATOM 689 O O . ALA A 1 88 ? 0.930 1.130 -10.888 1.00 95.31 88 ALA A O 1
ATOM 690 N N . CYS A 1 89 ? 2.973 1.814 -10.248 1.00 96.12 89 CYS A N 1
ATOM 691 C CA . CYS A 1 89 ? 2.805 1.442 -8.837 1.00 96.12 89 CYS A CA 1
ATOM 692 C C . CYS A 1 89 ? 1.650 2.205 -8.174 1.00 96.12 89 CYS A C 1
ATOM 694 O O . CYS A 1 89 ? 0.881 1.625 -7.409 1.00 96.12 89 CYS A O 1
ATOM 696 N N . LEU A 1 90 ? 1.500 3.501 -8.474 1.00 96.62 90 LEU A N 1
ATOM 697 C CA . LEU A 1 90 ? 0.372 4.298 -7.982 1.00 96.62 90 LEU A CA 1
ATOM 698 C C . LEU A 1 90 ? -0.967 3.778 -8.521 1.00 96.62 90 LEU A C 1
ATOM 700 O O . LEU A 1 90 ? -1.923 3.678 -7.753 1.00 96.62 90 LEU A O 1
ATOM 704 N N . GLY A 1 91 ? -1.022 3.396 -9.800 1.00 95.62 91 GLY A N 1
ATOM 705 C CA . GLY A 1 91 ? -2.201 2.760 -10.394 1.00 95.62 91 GLY A CA 1
ATOM 706 C C . GLY A 1 91 ? -2.590 1.459 -9.685 1.00 95.62 91 GLY A C 1
ATOM 707 O O . GLY A 1 91 ? -3.733 1.308 -9.265 1.00 95.62 91 GLY A O 1
ATOM 708 N N . MET A 1 92 ? -1.628 0.559 -9.461 1.00 96.44 92 MET A N 1
ATOM 709 C CA . MET A 1 92 ? -1.854 -0.686 -8.713 1.00 96.44 92 MET A CA 1
ATOM 710 C C . MET A 1 92 ? -2.347 -0.418 -7.281 1.00 96.44 92 MET A C 1
ATOM 712 O O . MET A 1 92 ? -3.306 -1.040 -6.824 1.00 96.44 92 MET A O 1
ATOM 716 N N . ASN A 1 93 ? -1.725 0.531 -6.576 1.00 96.12 93 ASN A N 1
ATOM 717 C CA . ASN A 1 93 ? -2.124 0.891 -5.214 1.00 96.12 93 ASN A CA 1
ATOM 718 C C . ASN A 1 93 ? -3.545 1.464 -5.148 1.00 96.12 93 ASN A C 1
ATOM 720 O O . ASN A 1 93 ? -4.262 1.207 -4.178 1.00 96.12 93 ASN A O 1
ATOM 724 N N . SER A 1 94 ? -3.962 2.220 -6.166 1.00 95.81 94 SER A N 1
ATOM 725 C CA . SER A 1 94 ? -5.334 2.721 -6.274 1.00 95.81 94 SER A CA 1
ATOM 726 C C . SER A 1 94 ? -6.340 1.569 -6.329 1.00 95.81 94 SER A C 1
ATOM 728 O O . SER A 1 94 ? -7.306 1.562 -5.567 1.00 95.81 94 SER A O 1
ATOM 730 N N . GLU A 1 95 ? -6.078 0.552 -7.153 1.00 95.44 95 GLU A N 1
ATOM 731 C CA . GLU A 1 95 ? -6.958 -0.618 -7.265 1.00 95.44 95 GLU A CA 1
ATOM 732 C C . GLU A 1 95 ? -6.982 -1.460 -5.984 1.00 95.44 95 GLU A C 1
ATOM 734 O O . GLU A 1 95 ? -8.053 -1.869 -5.533 1.00 95.44 95 GLU A O 1
ATOM 739 N N . LEU A 1 96 ? -5.834 -1.660 -5.328 1.00 95.56 96 LEU A N 1
ATOM 740 C CA . LEU A 1 96 ? -5.783 -2.330 -4.020 1.00 95.56 96 LEU A CA 1
ATOM 741 C C . LEU A 1 96 ? -6.586 -1.572 -2.958 1.00 95.56 96 LEU A C 1
ATOM 743 O O . LEU A 1 96 ? -7.307 -2.184 -2.167 1.00 95.56 96 LEU A O 1
ATOM 747 N N . THR A 1 97 ? -6.497 -0.242 -2.957 1.00 95.38 97 THR A N 1
ATOM 748 C CA . THR A 1 97 ? -7.271 0.611 -2.046 1.00 95.38 97 THR A CA 1
ATOM 749 C C . THR A 1 97 ? -8.765 0.465 -2.313 1.00 95.38 97 THR A C 1
ATOM 751 O O . THR A 1 97 ? -9.541 0.260 -1.381 1.00 95.38 97 THR A O 1
ATOM 754 N N . HIS A 1 98 ? -9.169 0.500 -3.581 1.00 94.88 98 HIS A N 1
ATOM 755 C CA . HIS A 1 98 ? -10.559 0.321 -3.983 1.00 94.88 98 HIS A CA 1
ATOM 756 C C . HIS A 1 98 ? -11.106 -1.061 -3.584 1.00 94.88 98 HIS A C 1
ATOM 758 O O . HIS A 1 98 ? -12.209 -1.163 -3.043 1.00 94.88 98 HIS A O 1
ATOM 764 N N . ILE A 1 99 ? -10.330 -2.131 -3.779 1.00 94.19 99 ILE A N 1
ATOM 765 C CA . ILE A 1 99 ? -10.698 -3.486 -3.339 1.00 94.19 99 ILE A CA 1
ATOM 766 C C . ILE A 1 99 ? -10.830 -3.547 -1.817 1.00 94.19 99 ILE A C 1
ATOM 768 O O . ILE A 1 99 ? -11.815 -4.091 -1.319 1.00 94.19 99 ILE A O 1
ATOM 772 N N . SER A 1 100 ? -9.880 -2.960 -1.086 1.00 93.19 100 SER A N 1
ATOM 773 C CA . SER A 1 100 ? -9.908 -2.901 0.377 1.00 93.19 100 SER A CA 1
ATOM 774 C C . SER A 1 100 ? -11.169 -2.198 0.887 1.00 93.19 100 SER A C 1
ATOM 776 O O . SER A 1 100 ? -11.898 -2.756 1.704 1.00 93.19 100 SER A O 1
ATOM 778 N N . MET A 1 101 ? -11.505 -1.030 0.330 1.00 93.38 101 MET A N 1
ATOM 779 C CA . MET A 1 101 ? -12.731 -0.299 0.672 1.00 93.38 101 MET A CA 1
ATOM 780 C C . MET A 1 101 ? -13.992 -1.118 0.376 1.00 93.38 101 MET A C 1
ATOM 782 O O . MET A 1 101 ? -14.890 -1.214 1.210 1.00 93.38 101 MET A O 1
ATOM 786 N N . ASN A 1 102 ? -14.057 -1.765 -0.789 1.00 93.94 102 ASN A N 1
ATOM 787 C CA . ASN A 1 102 ? -15.188 -2.627 -1.134 1.00 93.94 102 ASN A CA 1
ATOM 788 C C . ASN A 1 102 ? -15.315 -3.828 -0.193 1.00 93.94 102 ASN A C 1
ATOM 790 O O . ASN A 1 102 ? -16.429 -4.242 0.132 1.00 93.94 102 ASN A O 1
ATOM 794 N N . TRP A 1 103 ? -14.192 -4.398 0.242 1.00 94.38 103 TRP A N 1
ATOM 795 C CA . TRP A 1 103 ? -14.188 -5.468 1.230 1.00 94.38 103 TRP A CA 1
ATOM 796 C C . TRP A 1 103 ? -14.703 -4.968 2.582 1.00 94.38 103 TRP A C 1
ATOM 798 O O . TRP A 1 103 ? -15.580 -5.607 3.157 1.00 94.38 103 TRP A O 1
ATOM 808 N N . GLN A 1 104 ? -14.243 -3.805 3.043 1.00 94.12 104 GLN A N 1
ATOM 809 C CA . GLN A 1 104 ? -14.696 -3.180 4.289 1.00 94.12 104 GLN A CA 1
ATOM 810 C C . GLN A 1 104 ? -16.210 -2.933 4.293 1.00 94.12 104 GLN A C 1
ATOM 812 O O . GLN A 1 104 ? -16.890 -3.296 5.250 1.00 94.12 104 GLN A O 1
ATOM 817 N N . LEU A 1 105 ? -16.758 -2.400 3.196 1.00 94.69 105 LEU A N 1
ATOM 818 C CA . LEU A 1 105 ? -18.200 -2.168 3.051 1.00 94.69 105 LEU A CA 1
ATOM 819 C C . LEU A 1 105 ? -19.024 -3.462 3.106 1.00 94.69 105 LEU A C 1
ATOM 821 O O . LEU A 1 105 ? -20.154 -3.454 3.588 1.00 94.69 105 LEU A O 1
ATOM 825 N N . LYS A 1 106 ? -18.473 -4.574 2.607 1.00 95.88 106 LYS A N 1
ATOM 826 C CA . LYS A 1 106 ? -19.137 -5.887 2.608 1.00 95.88 106 LYS A CA 1
ATOM 827 C C . LYS A 1 106 ? -18.969 -6.653 3.920 1.00 95.88 106 LYS A C 1
ATOM 829 O O . LYS A 1 106 ? -19.745 -7.570 4.166 1.00 95.88 106 LYS A O 1
ATOM 834 N N . ASN A 1 107 ? -17.977 -6.301 4.737 1.00 95.31 107 ASN A N 1
ATOM 835 C CA . ASN A 1 107 ? -17.603 -7.036 5.947 1.00 95.31 107 ASN A CA 1
ATOM 836 C C . ASN A 1 107 ? -17.496 -6.100 7.170 1.00 95.31 107 ASN A C 1
ATOM 838 O O . ASN A 1 107 ? -16.432 -6.022 7.791 1.00 95.31 107 ASN A O 1
ATOM 842 N N . PRO A 1 108 ? -18.577 -5.386 7.543 1.00 94.75 108 PRO A N 1
ATOM 843 C CA . PRO A 1 108 ? -18.536 -4.404 8.629 1.00 94.75 108 PRO A CA 1
ATOM 844 C C . PRO A 1 108 ? -18.203 -5.022 9.997 1.00 94.75 108 PRO A C 1
ATOM 846 O O . PRO A 1 108 ? -17.518 -4.394 10.804 1.00 94.75 108 PRO A O 1
ATOM 849 N N . ASP A 1 109 ? -18.632 -6.260 10.257 1.00 96.62 109 ASP A N 1
ATOM 850 C CA . ASP A 1 109 ? -18.369 -6.941 11.531 1.00 96.62 109 ASP A CA 1
ATOM 851 C C . ASP A 1 109 ? -16.885 -7.303 11.694 1.00 96.62 109 ASP A C 1
ATOM 853 O O . ASP A 1 109 ? -16.294 -7.077 12.753 1.00 96.62 109 ASP A O 1
ATOM 857 N N . GLU A 1 110 ? -16.254 -7.818 10.633 1.00 93.94 110 GLU A N 1
ATOM 858 C CA . GLU A 1 110 ? -14.817 -8.121 10.644 1.00 93.94 110 GLU A CA 1
ATOM 859 C C . GLU A 1 110 ? -13.980 -6.839 10.720 1.00 93.94 110 GLU A C 1
ATOM 861 O O . GLU A 1 110 ? -12.995 -6.801 11.461 1.00 93.94 110 GLU A O 1
ATOM 866 N N . LEU A 1 111 ? -14.404 -5.763 10.041 1.00 93.81 111 LEU A N 1
ATOM 867 C CA . LEU A 1 111 ? -13.781 -4.445 10.185 1.00 93.81 111 LEU A CA 1
ATOM 868 C C . LEU A 1 111 ? -13.852 -3.960 11.639 1.00 93.81 111 LEU A C 1
ATOM 870 O O . LEU A 1 111 ? -12.822 -3.627 12.219 1.00 93.81 111 LEU A O 1
ATOM 874 N N . THR A 1 112 ? -15.035 -4.003 12.256 1.00 95.38 112 THR A N 1
ATOM 875 C CA . THR A 1 112 ? -15.237 -3.579 13.653 1.00 95.38 112 THR A CA 1
ATOM 876 C C . THR A 1 112 ? -14.347 -4.377 14.604 1.00 95.38 112 THR A C 1
ATOM 878 O O . THR A 1 112 ? -13.713 -3.830 15.509 1.00 95.38 112 THR A O 1
ATOM 881 N N . LYS A 1 113 ? -14.253 -5.693 14.400 1.00 96.50 113 LYS A N 1
ATOM 882 C CA . LYS A 1 113 ? -13.387 -6.571 15.194 1.00 96.50 113 LYS A CA 1
ATOM 883 C C . LYS A 1 113 ? -11.909 -6.205 15.046 1.00 96.50 113 LYS A C 1
ATOM 885 O O . LYS A 1 113 ? -11.191 -6.193 16.052 1.00 96.50 113 LYS A O 1
ATOM 890 N N . GLN A 1 114 ? -11.457 -5.905 13.829 1.00 94.19 114 GLN A N 1
ATOM 891 C CA . GLN A 1 114 ? -10.095 -5.440 13.575 1.00 94.19 114 GLN A CA 1
ATOM 892 C C . GLN A 1 114 ? -9.833 -4.085 14.248 1.00 94.19 114 GLN A C 1
ATOM 894 O O . GLN A 1 114 ? -8.841 -3.950 14.965 1.00 94.19 114 GLN A O 1
ATOM 899 N N . GLU A 1 115 ? -10.742 -3.120 14.103 1.00 95.69 115 GLU A N 1
ATOM 900 C CA . GLU A 1 115 ? -10.636 -1.796 14.728 1.00 95.69 115 GLU A CA 1
ATOM 901 C C . GLU A 1 115 ? -10.551 -1.899 16.253 1.00 95.69 115 GLU A C 1
ATOM 903 O O . GLU A 1 115 ? -9.664 -1.309 16.868 1.00 95.69 115 GLU A O 1
ATOM 908 N N . VAL A 1 116 ? -11.397 -2.721 16.882 1.00 97.62 116 VAL A N 1
ATOM 909 C CA . VAL A 1 116 ? -11.334 -2.978 18.330 1.00 97.62 116 VAL A CA 1
ATOM 910 C C . VAL A 1 116 ? -9.979 -3.566 18.736 1.00 97.62 116 VAL A C 1
ATOM 912 O O . VAL A 1 116 ? -9.433 -3.189 19.777 1.00 97.62 116 VAL A O 1
ATOM 915 N N . ALA A 1 117 ? -9.415 -4.483 17.948 1.00 97.00 117 ALA A N 1
ATOM 916 C CA . ALA A 1 117 ? -8.098 -5.048 18.229 1.00 97.00 117 ALA A CA 1
ATOM 917 C C . ALA A 1 117 ? -6.982 -3.994 18.125 1.00 97.00 117 ALA A C 1
ATOM 919 O O . ALA A 1 117 ? -6.082 -3.964 18.970 1.00 97.00 117 ALA A O 1
ATOM 920 N N . ASP A 1 118 ? -7.051 -3.106 17.137 1.00 96.38 118 ASP A N 1
ATOM 921 C CA . ASP A 1 118 ? -6.074 -2.032 16.963 1.00 96.38 118 ASP A CA 1
ATOM 922 C C . ASP A 1 118 ? -6.215 -0.948 18.041 1.00 96.38 118 ASP A C 1
ATOM 924 O O . ASP A 1 118 ? -5.207 -0.495 18.595 1.00 96.38 118 ASP A O 1
ATOM 928 N N . TYR A 1 119 ? -7.441 -0.622 18.459 1.00 97.94 119 TYR A N 1
ATOM 929 C CA . TYR A 1 119 ? -7.677 0.242 19.615 1.00 97.94 119 TYR A CA 1
ATOM 930 C C . TYR A 1 119 ? -7.119 -0.360 20.901 1.00 97.94 119 TYR A C 1
ATOM 932 O O . TYR A 1 119 ? -6.442 0.349 21.643 1.00 97.94 119 TYR A O 1
ATOM 940 N N . LYS A 1 120 ? -7.297 -1.665 21.141 1.00 98.19 120 LYS A N 1
ATOM 941 C CA . LYS A 1 120 ? -6.684 -2.346 22.296 1.00 98.19 120 LYS A CA 1
ATOM 942 C C . LYS A 1 120 ? -5.161 -2.206 22.303 1.00 98.19 120 LYS A C 1
ATOM 944 O O . LYS A 1 120 ? -4.588 -1.864 23.334 1.00 98.19 120 LYS A O 1
ATOM 949 N N . LYS A 1 121 ? -4.497 -2.405 21.157 1.00 97.69 121 LYS A N 1
ATOM 950 C CA . LYS A 1 121 ? -3.039 -2.193 21.040 1.00 97.69 121 LYS A CA 1
ATOM 951 C C . LYS A 1 121 ? -2.653 -0.739 21.314 1.00 97.69 121 LYS A C 1
ATOM 953 O O . LYS A 1 121 ? -1.640 -0.484 21.963 1.00 97.69 121 LYS A O 1
ATOM 958 N N . SER A 1 122 ? -3.441 0.218 20.821 1.00 98.00 122 SER A N 1
ATOM 959 C CA . SER A 1 122 ? -3.188 1.640 21.059 1.00 98.00 122 SER A CA 1
ATOM 960 C C . SER A 1 122 ? -3.343 2.011 22.534 1.00 98.00 122 SER A C 1
ATOM 962 O O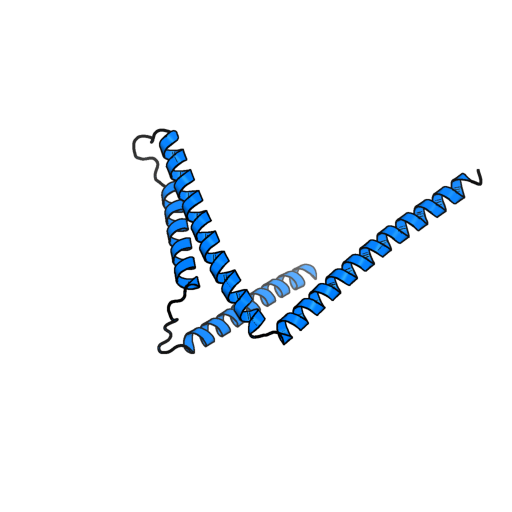 . SER A 1 122 ? -2.490 2.728 23.054 1.00 98.00 122 SER A O 1
ATOM 964 N N . VAL A 1 123 ? -4.374 1.496 23.211 1.00 98.25 123 VAL A N 1
ATOM 965 C CA . VAL A 1 123 ? -4.578 1.669 24.659 1.00 98.25 123 VAL A CA 1
ATOM 966 C C . VAL A 1 123 ? -3.392 1.098 25.427 1.00 98.25 123 VAL A C 1
ATOM 968 O O . VAL A 1 123 ? -2.765 1.834 26.179 1.00 98.25 123 VAL A O 1
ATOM 971 N N . GLN A 1 124 ? -2.982 -0.140 25.137 1.00 98.19 124 GLN A N 1
ATOM 972 C CA . GLN A 1 124 ? -1.810 -0.747 25.776 1.00 98.19 124 GLN A CA 1
ATOM 973 C C . GLN A 1 124 ? -0.546 0.104 25.593 1.00 98.19 124 GLN A C 1
ATOM 975 O O . GLN A 1 124 ? 0.242 0.301 26.517 1.00 98.19 124 GLN A O 1
ATOM 980 N N . ARG A 1 125 ? -0.328 0.636 24.384 1.00 97.88 125 ARG A N 1
ATOM 981 C CA . ARG A 1 125 ? 0.804 1.530 24.120 1.00 97.88 125 ARG A CA 1
ATOM 982 C C . ARG A 1 125 ? 0.719 2.803 24.965 1.00 97.88 125 ARG A C 1
ATOM 984 O O . ARG A 1 125 ? 1.751 3.263 25.445 1.00 97.88 125 ARG A O 1
ATOM 991 N N . GLN A 1 126 ? -0.469 3.383 25.111 1.00 98.19 126 GLN A N 1
ATOM 992 C CA . GLN A 1 126 ? -0.677 4.581 25.925 1.00 98.19 126 GLN A CA 1
ATOM 993 C C . GLN A 1 126 ? -0.465 4.299 27.413 1.00 98.19 126 GLN A C 1
ATOM 995 O O . GLN A 1 126 ? 0.223 5.079 28.063 1.00 98.19 126 GLN A O 1
ATOM 1000 N N . GLU A 1 127 ? -0.956 3.176 27.931 1.00 98.06 127 GLU A N 1
ATOM 1001 C CA . GLU A 1 127 ? -0.708 2.735 29.310 1.00 98.06 127 GLU A CA 1
ATOM 1002 C C . GLU A 1 127 ? 0.794 2.613 29.587 1.00 98.06 127 GLU A C 1
ATOM 1004 O O . GLU A 1 127 ? 1.295 3.211 30.536 1.00 98.06 127 GLU A O 1
ATOM 1009 N N . ASN A 1 128 ? 1.539 1.967 28.684 1.00 97.88 128 ASN A N 1
ATOM 1010 C CA . ASN A 1 128 ? 2.994 1.847 28.803 1.00 97.88 128 ASN A CA 1
ATOM 1011 C C . ASN A 1 128 ? 3.704 3.216 28.788 1.00 97.88 128 ASN A C 1
ATOM 1013 O O . ASN A 1 128 ? 4.755 3.386 29.404 1.00 97.88 128 ASN A O 1
ATOM 1017 N N . LEU A 1 129 ? 3.184 4.194 28.039 1.00 98.12 129 LEU A N 1
ATOM 1018 C CA . LEU A 1 129 ? 3.738 5.551 28.020 1.00 98.12 129 LEU A CA 1
ATOM 1019 C C . LEU A 1 129 ? 3.422 6.305 29.315 1.00 98.12 129 LEU A C 1
ATOM 1021 O O . LEU A 1 129 ? 4.298 6.990 29.838 1.00 98.12 129 LEU A O 1
ATOM 1025 N N . LEU A 1 130 ? 2.206 6.158 29.842 1.00 98.12 130 LEU A N 1
ATOM 1026 C CA . LEU A 1 130 ? 1.801 6.755 31.114 1.00 98.12 130 LEU A CA 1
ATOM 1027 C C . LEU A 1 130 ? 2.610 6.189 32.280 1.00 98.12 130 LEU A C 1
ATOM 1029 O O . LEU A 1 130 ? 3.072 6.955 33.119 1.00 98.12 130 LEU A O 1
ATOM 1033 N N . GLU A 1 131 ? 2.849 4.879 32.299 1.00 97.50 131 GLU A N 1
ATOM 1034 C CA . GLU A 1 131 ? 3.687 4.228 33.307 1.00 97.50 131 GLU A CA 1
ATOM 1035 C C . GLU A 1 131 ? 5.125 4.766 33.284 1.00 97.50 131 GLU A C 1
ATOM 1037 O O . GLU A 1 131 ? 5.673 5.126 34.325 1.00 97.50 131 GLU A O 1
ATOM 1042 N N . LYS A 1 132 ? 5.709 4.930 32.089 1.00 96.94 132 LYS A N 1
ATOM 1043 C CA . LYS A 1 132 ? 7.041 5.537 31.930 1.00 96.94 132 LYS A CA 1
ATOM 1044 C C . LYS A 1 132 ? 7.105 6.975 32.439 1.00 96.94 132 LYS A C 1
ATOM 1046 O O . LYS A 1 132 ? 8.119 7.372 33.006 1.00 96.94 132 LYS A O 1
ATOM 1051 N N . ILE A 1 133 ? 6.063 7.770 32.198 1.00 97.25 133 ILE A N 1
ATOM 1052 C CA . ILE A 1 133 ? 6.005 9.159 32.675 1.00 97.25 133 ILE A CA 1
ATOM 1053 C C . ILE A 1 133 ? 5.839 9.189 34.192 1.00 97.25 133 ILE A C 1
ATOM 1055 O O . ILE A 1 133 ? 6.531 9.957 34.852 1.00 97.25 133 ILE A O 1
ATOM 1059 N N . LYS A 1 134 ? 4.967 8.339 34.744 1.00 96.25 134 LYS A N 1
ATOM 1060 C CA . LYS A 1 134 ? 4.769 8.222 36.189 1.00 96.25 134 LYS A CA 1
ATOM 1061 C C . LYS A 1 134 ? 6.086 7.909 36.900 1.00 96.25 134 LYS A C 1
ATOM 1063 O O . LYS A 1 134 ? 6.451 8.637 37.809 1.00 96.25 134 LYS A O 1
ATOM 1068 N N . HIS A 1 135 ? 6.827 6.912 36.415 1.00 94.69 135 HIS A N 1
ATOM 1069 C CA . HIS A 1 135 ? 8.136 6.555 36.964 1.00 94.69 135 HIS A CA 1
ATOM 1070 C C . HIS A 1 135 ? 9.102 7.745 36.996 1.00 94.69 135 HIS A C 1
ATOM 1072 O O . HIS A 1 135 ? 9.736 7.992 38.011 1.00 94.69 135 HIS A O 1
ATOM 1078 N N . ARG A 1 136 ? 9.174 8.523 35.907 1.00 95.31 136 ARG A N 1
ATOM 1079 C CA . ARG A 1 136 ? 10.031 9.718 35.855 1.00 95.31 136 ARG A CA 1
ATOM 1080 C C . ARG A 1 136 ? 9.623 10.794 36.856 1.00 95.31 136 ARG A C 1
ATOM 1082 O O . ARG A 1 136 ? 10.486 11.477 37.384 1.00 95.31 136 ARG A O 1
ATOM 1089 N N . ILE A 1 137 ? 8.322 10.986 37.069 1.00 94.62 137 ILE A N 1
ATOM 1090 C CA . ILE A 1 137 ? 7.829 11.954 38.056 1.00 94.62 137 ILE A CA 1
ATOM 1091 C C . ILE A 1 137 ? 8.192 11.489 39.467 1.00 94.62 137 ILE A C 1
ATOM 1093 O O . ILE A 1 137 ? 8.651 12.304 40.259 1.00 94.62 137 ILE A O 1
ATOM 1097 N N . ASP A 1 138 ? 8.014 10.200 39.761 1.00 93.50 138 ASP A N 1
ATOM 1098 C CA . ASP A 1 138 ? 8.368 9.624 41.059 1.00 93.50 138 ASP A CA 1
ATOM 1099 C C . ASP A 1 138 ? 9.883 9.785 41.331 1.00 93.50 138 ASP A C 1
ATOM 1101 O O . ASP A 1 138 ? 10.260 10.252 42.402 1.00 93.50 138 ASP A O 1
ATOM 1105 N N . GLU A 1 139 ? 10.745 9.525 40.336 1.00 91.81 139 GLU A N 1
ATOM 1106 C CA . GLU A 1 139 ? 12.200 9.768 40.421 1.00 91.81 139 GLU A CA 1
ATOM 1107 C C . GLU A 1 1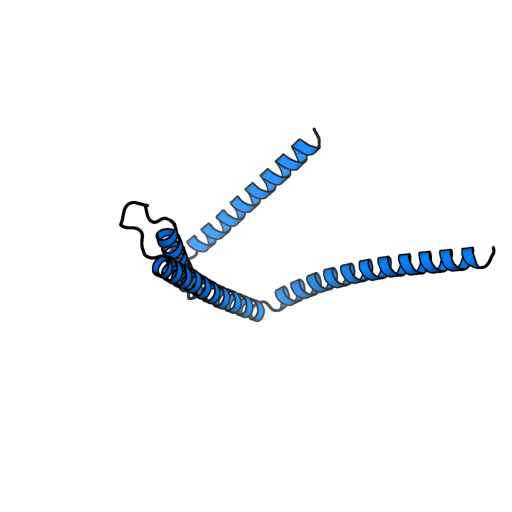39 ? 12.552 11.242 40.695 1.00 91.81 139 GLU A C 1
ATOM 1109 O O . GLU A 1 139 ? 13.425 11.531 41.512 1.00 91.81 139 GLU A O 1
ATOM 1114 N N . GLU A 1 140 ? 11.881 12.182 40.024 1.00 88.31 140 GLU A N 1
ATOM 1115 C CA . GLU A 1 140 ? 12.136 13.620 40.189 1.00 88.31 140 GLU A CA 1
ATOM 1116 C C . GLU A 1 140 ? 11.681 14.130 41.568 1.00 88.31 140 GLU A C 1
ATOM 1118 O O . GLU A 1 140 ? 12.346 14.966 42.183 1.00 88.31 140 GLU A O 1
ATOM 1123 N N . ILE A 1 141 ? 10.555 13.618 42.076 1.00 88.00 141 ILE A N 1
ATOM 1124 C CA . ILE A 1 141 ? 10.063 13.939 43.422 1.00 88.00 141 ILE A CA 1
ATOM 1125 C C . ILE A 1 141 ? 11.035 13.408 44.479 1.00 88.00 141 ILE A C 1
ATOM 1127 O O . ILE A 1 141 ? 11.384 14.151 45.398 1.00 88.00 141 ILE A O 1
ATOM 1131 N N . ASP A 1 142 ? 11.502 12.166 44.340 1.00 80.62 142 ASP A N 1
ATOM 1132 C CA . ASP A 1 142 ? 12.481 11.576 45.259 1.00 80.62 142 ASP A CA 1
ATOM 1133 C C . ASP A 1 142 ? 13.807 12.355 45.251 1.00 80.62 142 ASP A C 1
ATOM 1135 O O . ASP A 1 142 ? 14.376 12.617 46.314 1.00 80.62 142 ASP A O 1
ATOM 1139 N N . PHE A 1 143 ? 14.269 12.802 44.077 1.00 75.44 143 PHE A N 1
ATOM 1140 C CA . PHE A 1 143 ? 15.455 13.656 43.957 1.00 75.44 143 PHE A CA 1
ATOM 1141 C C . PHE A 1 143 ? 15.258 15.015 44.651 1.00 75.44 143 PHE A C 1
ATOM 1143 O O . PHE A 1 143 ? 16.084 15.426 45.466 1.00 75.44 143 PHE A O 1
ATOM 1150 N N . SER A 1 144 ? 14.124 15.682 44.412 1.00 73.19 144 SER A N 1
ATOM 1151 C CA . SER A 1 144 ? 13.807 16.973 45.040 1.00 73.19 144 SER A CA 1
ATOM 1152 C C . SER A 1 144 ? 13.672 16.888 46.564 1.00 73.19 144 SER A C 1
ATOM 1154 O O . SER A 1 144 ? 13.945 17.877 47.251 1.00 73.19 144 SER A O 1
ATOM 1156 N N . LEU A 1 145 ? 13.220 15.750 47.098 1.00 69.00 145 LEU A N 1
ATOM 1157 C CA . LEU A 1 145 ? 13.160 15.515 48.538 1.00 69.00 145 LEU A CA 1
ATOM 1158 C C . LEU A 1 145 ? 14.557 15.300 49.128 1.00 69.00 145 LEU A C 1
ATOM 1160 O O . LEU A 1 145 ? 14.796 15.731 50.249 1.00 69.00 145 LEU A O 1
ATOM 1164 N N . HIS A 1 146 ? 15.494 14.687 48.402 1.00 63.06 146 HIS A N 1
ATOM 1165 C CA . HIS A 1 146 ? 16.860 14.503 48.898 1.00 63.06 146 HIS A CA 1
ATOM 1166 C C . HIS A 1 146 ? 17.625 15.835 49.004 1.00 63.06 146 HIS A C 1
ATOM 1168 O O . HIS A 1 146 ? 18.248 16.091 50.032 1.00 63.06 146 HIS A O 1
ATOM 1174 N N . ASP A 1 147 ? 17.461 16.730 48.024 1.00 61.44 147 ASP A N 1
ATOM 1175 C CA . ASP A 1 147 ? 18.085 18.066 48.002 1.00 61.44 147 ASP A CA 1
ATOM 1176 C C . ASP A 1 147 ? 17.538 19.041 49.068 1.00 61.44 147 ASP A C 1
ATOM 1178 O O . ASP A 1 147 ? 18.132 20.089 49.313 1.00 61.44 147 ASP A O 1
ATOM 1182 N N . THR A 1 148 ? 16.396 18.747 49.705 1.00 59.66 148 THR A N 1
ATOM 1183 C CA . THR A 1 148 ? 15.813 19.616 50.751 1.00 59.66 148 THR A CA 1
ATOM 1184 C C . THR A 1 148 ? 16.250 19.267 52.178 1.00 59.66 148 THR A C 1
ATOM 1186 O O . THR A 1 148 ? 15.927 20.023 53.099 1.00 59.66 148 THR A O 1
ATOM 1189 N N . PHE A 1 149 ? 16.965 18.154 52.383 1.00 54.34 149 PHE A N 1
ATOM 1190 C CA . PHE A 1 149 ? 17.430 17.697 53.704 1.00 54.34 149 PHE A CA 1
ATOM 1191 C C . PHE A 1 149 ? 18.963 17.739 53.897 1.00 54.34 149 PHE A C 1
ATOM 1193 O O . PHE A 1 149 ? 19.431 17.305 54.954 1.00 54.34 149 PHE A O 1
ATOM 1200 N N . GLU A 1 150 ? 19.722 18.292 52.943 1.00 47.41 150 GLU A N 1
ATOM 1201 C CA . GLU A 1 150 ? 21.130 18.721 53.111 1.00 47.41 150 GLU A CA 1
ATOM 1202 C C . GLU A 1 150 ? 21.239 20.237 53.349 1.00 47.41 150 GLU A C 1
ATOM 1204 O O . GLU A 1 150 ? 22.104 20.639 54.167 1.00 47.41 150 GLU A O 1
#

Secondary structure (DSSP, 8-state):
-HHHHHHHHHHHHHHHHHHHHHHHHHHHHHTSGGG-PPP-HHHHHHHHHHHHHHHHHHHHS--TTS----HHHHHHHHHHHHHHHHHHHHHHHHHHHHHHHHHHHH-HHHHHHHHHHHHHHHHHHHHHHHHHHHHHHHHHHHHHHHTT--

Organism: Meloidogyne enterolobii (NCBI:txid390850)

pLDDT: mean 83.69, std 14.3, range [47.41, 98.25]

Sequence (150 aa):
MSDIISSQKQEQLGSDQFAEKSREINSLISSFPNGIVPESLLGDALNKMFDKWNCLLSQVVTEVDQTQPIPEHIKETAEFAVKGFRDACLGMNSELTHISMNWQLKNPDELTKQEVADYKKSVQRQENLLEKIKHRIDEEIDFSLHDTFE

InterPro domains:
  IPR021640 Mediator complex, subunit Med28 [PF11594] (46-139)

Foldseek 3Di:
DVVVVVVVVVVVVVVVVVVVVVVVVQVVLVPDVVSDDDDDQLNVLVVQLVVLVVQLCCLVVDDPPDDDPDVVVNVVSNVVSVVSNVVSVVSNVVVVVVVVVVVCVVCVPVVVVVVVVVVVVVVVVVVVVVVVVVVVVVVVVVVVVVVVPD

Radius of gyration: 27.57 Å; chains: 1; bounding box: 48×46×82 Å